Protein 9LQK (pdb70)

Solvent-accessible surface area: 8854 Å² total; per-residue (Å²): 53,46,67,19,83,0,63,0,78,32,160,110,37,78,74,31,65,3,84,3,4,42,24,0,8,0,71,7,0,10,23,22,0,84,82,124,50,46,20,51,32,110,17,0,44,0,46,21,162,76,133,86,6,97,61,58,74,19,0,60,89,44,84,3,102,88,88,34,59,0,101,7,65,145,80,157,125,107,163,92,70,17,77,0,64,0,80,38,127,116,39,78,68,34,76,2,87,3,83,45,79,22,10,0,5,58,0,16,26,75,0,28,85,128,52,48,25,24,1,64,22,4,33,0,51,27,174,78,113,83,5,102,22,46,85,30,0,56,92,29,105,4,97,91,83,32,57,0,104,5,49,102,106,159,142,106,122,98

B-factor: mean 32.82, std 13.81, range [13.01, 91.89]

Foldseek 3Di:
DQWAKEWEAEPVGDIDIDTDHFAQFQLNVLVRVCVVPVQHSVFKFKAAPHDTGDRGHTNVVVVNHHHGYIYIDGHDDDD/DWAKEWEAEPVGDIDIDIDDQADFPLNVLVVVCVVPVQHSVQWFKDDPHDTGDRGHGNVVVPNHHHYYIYIDGHDDDDD

Secondary structure (DSSP, 8-state):
---EEEEEE-TTS-EEEEEE-TT-BHHHHHHHHHHHH---GGGEEEEETTEEPPTTSBTTTTT--TT-EEEEEE-----/--EEEEEE-TTS-EEEEEE-TT-BHHHHHHHHHHHH---GGGEEEEETTEEPPTTSBTGGGT--TT-EEEEEE------

Sequence (158 aa):
GGSMKIYVKLQDGTVIELEVEPSDTILEVKEKIYEKTGIPPEDQILIYKGKVLEDSKTLADYNIQENDVLYLVRRLKSPGSMKIYVKLQDGTVIELEVEPSDTILEVKEKIYEKTGIPPEDQILIYKGKVLEDSKTLADYNIQENDVLYLVRRLKSPS

Structure (mmCIF, N/CA/C/O backbone):
data_9LQK
#
_entry.id   9LQK
#
_cell.length_a   57.556
_cell.length_b   62.548
_cell.length_c   89.757
_cell.angle_alpha   90.000
_cell.angle_beta   90.000
_cell.angle_gamma   90.000
#
_symmetry.space_group_name_H-M   'I 2 2 2'
#
loop_
_entity.id
_entity.type
_entity.pdbx_description
1 polymer 'ubiquitin variant R10'
2 non-polymer GLYCEROL
3 water water
#
loop_
_atom_site.group_PDB
_atom_site.id
_atom_site.type_symbol
_atom_site.label_atom_id
_atom_site.label_alt_id
_atom_site.label_comp_id
_atom_site.label_asym_id
_atom_site.label_entity_id
_atom_site.label_seq_id
_atom_site.pdbx_PDB_ins_code
_atom_site.Cartn_x
_atom_site.Cartn_y
_atom_site.Cartn_z
_atom_site.occupancy
_atom_site.B_iso_or_equiv
_atom_site.auth_seq_id
_atom_site.auth_comp_id
_atom_site.auth_asym_id
_atom_site.auth_atom_id
_atom_site.pdbx_PDB_model_num
ATOM 1 N N . GLY A 1 23 ? 24.13587 26.73388 30.13404 1.000 60.01293 -2 GLY A N 1
ATOM 2 C CA . GLY A 1 23 ? 24.90542 25.71728 29.44162 1.000 55.47606 -2 GLY A CA 1
ATOM 3 C C . GLY A 1 23 ? 24.99880 26.00586 27.96229 1.000 47.67327 -2 GLY A C 1
ATOM 4 O O . GLY A 1 23 ? 24.96934 25.09839 27.13036 1.000 33.51789 -2 GLY A O 1
ATOM 5 N N . GLY A 1 24 ? 25.12846 27.28945 27.64492 1.000 48.74631 -1 GLY A N 1
ATOM 6 C CA . GLY A 1 24 ? 25.02780 27.73586 26.27734 1.000 48.67179 -1 GLY A CA 1
ATOM 7 C C . GLY A 1 24 ? 23.61364 27.99073 25.81509 1.000 32.39017 -1 GLY A C 1
ATOM 8 O O . GLY A 1 24 ? 23.31966 27.79582 24.62862 1.000 35.95448 -1 GLY A O 1
ATOM 9 N N . SER A 1 25 ? 22.71972 28.41450 26.71132 1.000 35.06586 0 SER A N 1
ATOM 10 C CA . SER A 1 25 ? 21.33777 28.64823 26.31264 1.000 31.34287 0 SER A CA 1
ATOM 11 C C . SER A 1 25 ? 21.27564 29.73277 25.24383 1.000 34.07245 0 SER A C 1
ATOM 12 O O . SER A 1 25 ? 21.99305 30.73534 25.30022 1.000 32.96241 0 SER A O 1
ATOM 15 N N . MET A 1 26 ? 20.41646 29.51830 24.25498 1.000 28.39592 1 MET A N 1
ATOM 16 C CA . MET A 1 26 ? 20.33827 30.42185 23.12194 1.000 23.31500 1 MET A CA 1
ATOM 17 C C . MET A 1 26 ? 18.94459 30.34074 22.51694 1.000 23.66703 1 MET A C 1
ATOM 18 O O . MET A 1 26 ? 18.18179 29.40645 22.78477 1.000 23.95474 1 MET A O 1
ATOM 23 N N . LYS A 1 27 ? 18.61106 31.34750 21.70990 1.000 22.08509 2 LYS A N 1
ATOM 24 C CA . LYS A 1 27 ? 17.35460 31.38062 20.97654 1.000 20.33297 2 LYS A CA 1
ATOM 25 C C . LYS A 1 27 ? 17.61052 30.95418 19.53997 1.000 21.53250 2 LYS A C 1
ATOM 26 O O . LYS A 1 27 ? 18.56462 31.42478 18.91993 1.000 21.56708 2 LYS A O 1
ATOM 32 N N . ILE A 1 28 ? 16.76621 30.07014 19.01269 1.000 17.76724 3 ILE A N 1
ATOM 33 C CA . ILE A 1 28 ? 16.73218 29.82977 17.57145 1.000 17.15977 3 ILE A CA 1
ATOM 34 C C . ILE A 1 28 ? 15.30251 30.03394 17.09668 1.000 18.62067 3 ILE A C 1
ATOM 35 O O . ILE A 1 28 ? 14.36721 30.13671 17.88649 1.000 18.73546 3 ILE A O 1
ATOM 40 N N . TYR A 1 29 ? 15.14493 30.12801 15.77992 1.000 17.99146 4 TYR A N 1
ATOM 41 C CA . TYR A 1 29 ? 13.85755 30.43991 15.17697 1.000 18.27305 4 TYR A CA 1
ATOM 42 C C . TYR A 1 29 ? 13.50951 29.35738 14.17253 1.000 20.43120 4 TYR A C 1
ATOM 43 O O . TYR A 1 29 ? 14.39741 28.81188 13.51841 1.000 19.97646 4 TYR A O 1
ATOM 52 N N . VAL A 1 30 ? 12.22849 29.00558 14.10415 1.000 19.85853 5 VAL A N 1
ATOM 53 C CA . VAL A 1 30 ? 11.72197 28.00903 13.16273 1.000 19.33229 5 VAL A CA 1
ATOM 54 C C . VAL A 1 30 ? 10.61736 28.64844 12.33194 1.000 20.70502 5 VAL A C 1
ATOM 55 O O . VAL A 1 30 ? 9.60697 29.10283 12.87947 1.000 19.87069 5 VAL A O 1
ATOM 59 N N . LYS A 1 31 ? 10.79445 28.66657 11.01189 1.000 19.13809 6 LYS A N 1
ATOM 60 C CA . LYS A 1 31 ? 9.79958 29.22583 10.11367 1.000 23.51042 6 LYS A CA 1
ATOM 61 C C . LYS A 1 31 ? 8.88514 28.11995 9.61799 1.000 25.57792 6 LYS A C 1
ATOM 62 O O . LYS A 1 31 ? 9.35845 27.08327 9.12878 1.000 25.05011 6 LYS A O 1
ATOM 68 N N . LEU A 1 32 ? 7.58057 28.35099 9.74303 1.000 25.67218 7 LEU A N 1
ATOM 69 C CA . LEU A 1 32 ? 6.55505 27.42292 9.29554 1.000 28.26705 7 LEU A CA 1
ATOM 70 C C . LEU A 1 32 ? 6.17534 27.69997 7.83759 1.000 29.84350 7 LEU A C 1
ATOM 71 O O . LEU A 1 32 ? 6.50801 28.73992 7.26424 1.000 33.65189 7 LEU A O 1
ATOM 76 N N . GLN A 1 33 ? 5.45036 26.74946 7.23901 1.000 38.14026 8 GLN A N 1
ATOM 77 C CA . GLN A 1 33 ? 5.05209 26.89965 5.84250 1.000 47.46773 8 GLN A CA 1
ATOM 78 C C . GLN A 1 33 ? 4.11775 28.08771 5.65710 1.000 43.37398 8 GLN A C 1
ATOM 79 O O . GLN A 1 33 ? 4.16069 28.75490 4.61640 1.000 49.03138 8 GLN A O 1
ATOM 85 N N . ASP A 1 34 ? 3.27605 28.37570 6.65552 1.000 46.78362 9 ASP A N 1
ATOM 86 C CA . ASP A 1 34 ? 2.35929 29.50692 6.57228 1.000 40.22579 9 ASP A CA 1
ATOM 87 C C . ASP A 1 34 ? 3.05299 30.85787 6.71584 1.000 40.49818 9 ASP A C 1
ATOM 88 O O . ASP A 1 34 ? 2.37401 31.88807 6.63025 1.000 42.74531 9 ASP A O 1
ATOM 93 N N . GLY A 1 35 ? 4.37140 30.88637 6.94139 1.000 39.96322 10 GLY A N 1
ATOM 94 C CA . GLY A 1 35 ? 5.13171 32.11405 7.02273 1.000 33.08406 10 GLY A CA 1
ATOM 95 C C . GLY A 1 35 ? 5.45512 32.57543 8.43165 1.000 35.49706 10 GLY A C 1
ATOM 96 O O . GLY A 1 35 ? 6.36838 33.39069 8.60808 1.000 35.43929 10 GLY A O 1
ATOM 97 N N . THR A 1 36 ? 4.73941 32.08260 9.43559 1.000 31.84890 11 THR A N 1
ATOM 98 C CA . THR A 1 36 ? 5.01108 32.52212 10.79205 1.000 28.83456 11 THR A CA 1
ATOM 99 C C . THR A 1 36 ? 6.30506 31.89840 11.31021 1.000 28.29614 11 THR A C 1
ATOM 100 O O . THR A 1 36 ? 6.75304 30.84285 10.86135 1.000 30.13039 11 THR A O 1
ATOM 104 N N . VAL A 1 37 ? 6.91225 32.57215 12.27335 1.000 21.38803 12 VAL A N 1
ATOM 105 C CA . VAL A 1 37 ? 8.18934 32.14771 12.82866 1.000 23.06182 12 VAL A CA 1
ATOM 106 C C . VAL A 1 37 ? 8.01296 31.99101 14.33045 1.000 27.65996 12 VAL A C 1
ATOM 107 O O . VAL A 1 37 ? 7.51490 32.90428 14.99908 1.000 32.03439 12 VAL A O 1
ATOM 111 N N . ILE A 1 38 ? 8.42099 30.84105 14.85499 1.000 18.89527 13 ILE A N 1
ATOM 112 C CA . ILE A 1 38 ? 8.37635 30.58652 16.28824 1.000 21.50057 13 ILE A CA 1
ATOM 113 C C . ILE A 1 38 ? 9.78983 30.61898 16.84056 1.000 22.12486 13 ILE A C 1
ATOM 114 O O . ILE A 1 38 ? 10.76720 30.33233 16.14835 1.000 24.20907 13 ILE A O 1
ATOM 119 N N . GLU A 1 39 ? 9.89648 31.00288 18.10035 1.000 19.42447 14 GLU A N 1
ATOM 120 C CA . GLU A 1 39 ? 11.17691 31.12521 18.77110 1.000 20.10447 14 GLU A CA 1
ATOM 121 C C . GLU A 1 39 ? 11.29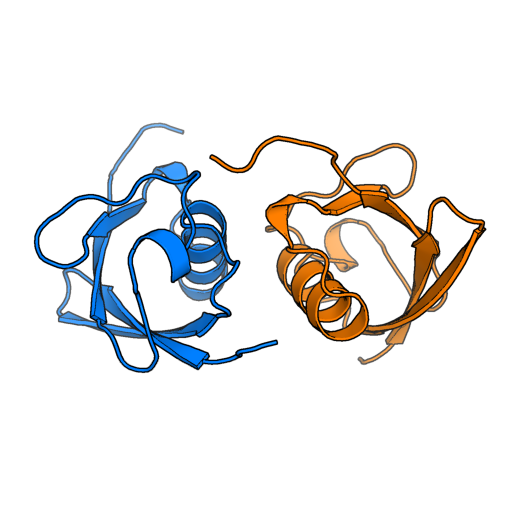562 30.02318 19.81598 1.000 24.05642 14 GLU A C 1
ATOM 122 O O . GLU A 1 39 ? 10.33897 29.76436 20.55485 1.000 25.37966 14 GLU A O 1
ATOM 128 N N . LEU A 1 40 ? 12.45826 29.36801 19.85990 1.000 17.55975 15 LEU A N 1
ATOM 129 C CA . LEU A 1 40 ? 12.73685 28.28603 20.79457 1.000 19.40920 15 LEU A CA 1
ATOM 130 C C . LEU A 1 40 ? 13.94605 28.61805 21.65741 1.000 19.56159 15 LEU A C 1
ATOM 131 O O . LEU A 1 40 ? 14.94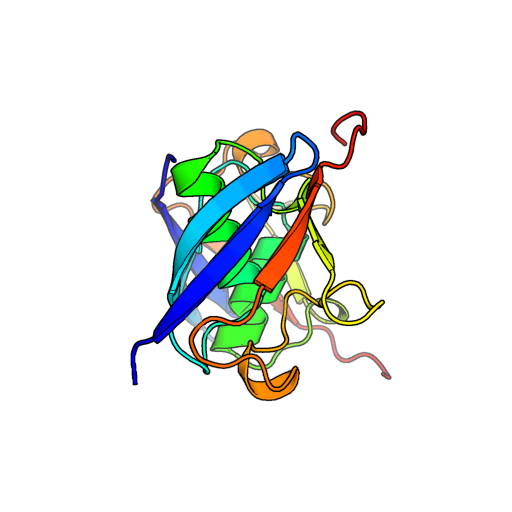749 29.15938 21.17489 1.000 21.54653 15 LEU A O 1
ATOM 136 N N . GLU A 1 41 ? 13.85968 28.25845 22.93490 1.000 22.45997 16 GLU A N 1
ATOM 137 C CA . GLU A 1 41 ? 15.01020 28.26369 23.82425 1.000 22.86367 16 GLU A CA 1
ATOM 138 C C . GLU A 1 41 ? 15.67014 26.89094 23.79663 1.000 21.10340 16 GLU A C 1
ATOM 139 O O . GLU A 1 41 ? 15.01674 25.88096 24.07492 1.000 23.14124 16 GLU A O 1
ATOM 145 N N . VAL A 1 42 ? 16.95192 26.84885 23.43212 1.000 20.32938 17 VAL A N 1
ATOM 146 C CA . VAL A 1 42 ? 17.67643 25.60556 23.21159 1.000 19.52390 17 VAL A CA 1
ATOM 147 C C . VAL A 1 42 ? 19.08327 25.74881 23.79008 1.000 17.19063 17 VAL A C 1
ATOM 148 O O . VAL A 1 42 ? 19.46387 26.80249 24.30157 1.000 22.72395 17 VAL A O 1
ATOM 152 N N . GLU A 1 43 ? 19.85735 24.67667 23.72350 1.000 21.05675 18 GLU A N 1
ATOM 153 C CA . GLU A 1 43 ? 21.27470 24.69535 24.05036 1.000 20.89628 18 GLU A CA 1
ATOM 154 C C . GLU A 1 43 ? 21.98592 23.77139 23.06716 1.000 23.39621 18 GLU A C 1
ATOM 155 O O . GLU A 1 43 ? 21.34980 22.90029 22.46910 1.000 21.68033 18 GLU A O 1
ATOM 161 N N . PRO A 1 44 ? 23.29016 23.97818 22.84049 1.000 24.38076 19 PRO A N 1
ATOM 162 C CA . PRO A 1 44 ? 23.95955 23.27870 21.72359 1.000 26.47208 19 PRO A CA 1
ATOM 163 C C . PRO A 1 44 ? 23.95378 21.76023 21.81166 1.000 21.48607 19 PRO A C 1
ATOM 164 O O . PRO A 1 44 ? 24.11569 21.10580 20.77569 1.000 24.16663 19 PRO A O 1
ATOM 168 N N . SER A 1 45 ? 23.82418 21.17199 22.99783 1.000 23.52705 20 SER A N 1
ATOM 169 C CA . SER A 1 45 ? 23.81725 19.71712 23.10285 1.000 22.35314 20 SER A CA 1
ATOM 170 C C . SER A 1 45 ? 22.44361 19.10449 22.84768 1.000 20.59606 20 SER A C 1
ATOM 171 O O . SER A 1 45 ? 22.33157 17.87153 22.85037 1.000 22.87102 20 SER A O 1
ATOM 175 N N . ASP A 1 46 ? 21.40716 19.92338 22.65468 1.000 19.55879 21 ASP A N 1
ATOM 176 C CA . ASP A 1 46 ? 20.09629 19.41398 22.25636 1.000 19.58658 21 ASP A CA 1
ATOM 177 C C . ASP A 1 46 ? 20.18691 18.64165 20.94730 1.000 19.87365 21 ASP A C 1
ATOM 178 O O . ASP A 1 46 ? 20.81074 19.09549 19.98385 1.000 22.46247 21 ASP A O 1
ATOM 183 N N . THR A 1 47 ? 19.55182 17.48165 20.90621 1.000 18.63463 22 THR A N 1
ATOM 184 C CA . THR A 1 47 ? 19.43585 16.77065 19.64159 1.000 19.57284 22 THR A CA 1
ATOM 185 C C . THR A 1 47 ? 18.29624 17.35571 18.81409 1.000 18.89726 22 THR A C 1
ATOM 186 O O . THR A 1 47 ? 17.42387 18.06967 19.31856 1.000 19.47986 22 THR A O 1
ATOM 190 N N . ILE A 1 48 ? 18.30123 17.02969 17.51753 1.000 20.37371 23 ILE A N 1
ATOM 191 C CA . ILE A 1 48 ? 17.23103 17.49381 16.63768 1.000 19.89718 23 ILE A CA 1
ATOM 192 C C . ILE A 1 48 ? 15.88011 16.93113 17.07611 1.000 21.93563 23 ILE A C 1
ATOM 193 O O . ILE A 1 48 ? 14.85044 17.61556 16.99886 1.000 19.84090 23 ILE A O 1
ATOM 198 N N . LEU A 1 49 ? 15.85572 15.67940 17.54338 1.000 21.23619 24 LEU A N 1
ATOM 199 C CA . LEU A 1 49 ? 14.61051 15.13926 18.07863 1.000 18.32879 24 LEU A CA 1
ATOM 200 C C . LEU A 1 49 ? 14.11093 15.98766 19.24180 1.000 20.27060 24 LEU A C 1
ATOM 201 O O . LEU A 1 49 ? 12.91181 16.27303 19.34202 1.000 19.47615 24 LEU A O 1
ATOM 206 N N . GLU A 1 50 ? 15.01938 16.40989 20.12231 1.000 20.05096 25 GLU A N 1
ATOM 207 C CA . GLU A 1 50 ? 14.61544 17.25017 21.24628 1.000 19.10254 25 GLU A CA 1
ATOM 208 C C . GLU A 1 50 ? 14.10562 18.60487 20.77413 1.000 17.29808 25 GLU A C 1
ATOM 209 O O . GLU A 1 50 ? 13.14614 19.13829 21.33815 1.000 17.53989 25 GLU A O 1
ATOM 215 N N . VAL A 1 51 ? 14.68348 19.14456 19.70004 1.000 17.82441 26 VAL A N 1
ATOM 216 C CA . VAL A 1 51 ? 14.13804 20.36684 19.11465 1.000 19.00584 26 VAL A CA 1
ATOM 217 C C . VAL A 1 51 ? 12.71837 20.13440 18.60088 1.000 18.51231 26 VAL A C 1
ATOM 218 O O . VAL A 1 51 ? 11.82264 20.97164 18.79822 1.000 18.87277 26 VAL A O 1
ATOM 222 N N . LYS A 1 52 ? 12.48226 18.98889 17.94777 1.000 17.41209 27 LYS A N 1
ATOM 223 C CA . LYS A 1 52 ? 11.12968 18.66447 17.50213 1.000 17.55352 27 LYS A CA 1
ATOM 224 C C . LYS A 1 52 ? 10.18290 18.52586 18.69106 1.000 18.92916 27 LYS A C 1
ATOM 225 O O . LYS A 1 52 ? 9.01305 18.89907 18.60558 1.000 19.85124 27 LYS A O 1
ATOM 231 N N . GLU A 1 53 ? 10.67244 18.00318 19.81302 1.000 16.98887 28 GLU A N 1
ATOM 232 C CA . GLU A 1 53 ? 9.82819 17.92967 21.00555 1.000 18.82090 28 GLU A CA 1
ATOM 233 C C . GLU A 1 53 ? 9.47010 19.32320 21.52934 1.000 17.34286 28 GLU A C 1
ATOM 234 O O . GLU A 1 53 ? 8.32960 19.55663 21.95247 1.000 18.01103 28 GLU A O 1
ATOM 240 N N . LYS A 1 54 ? 10.41258 20.27209 21.46237 1.000 17.07119 29 LYS A N 1
ATOM 241 C CA . LYS A 1 54 ? 10.10543 21.65599 21.85854 1.000 17.16187 29 LYS A CA 1
ATOM 242 C C . LYS A 1 54 ? 9.07639 22.28203 20.91430 1.000 16.98787 29 LYS A C 1
ATOM 243 O O . LYS A 1 54 ? 8.13707 22.97917 21.34545 1.000 20.29846 29 LYS A O 1
ATOM 249 N N . ILE A 1 55 ? 9.21972 22.01178 19.61561 1.000 19.64475 30 ILE A N 1
ATOM 250 C CA . ILE A 1 55 ? 8.22000 22.46960 18.65690 1.000 21.06768 30 ILE A CA 1
ATOM 251 C C . ILE A 1 55 ? 6.85604 21.84558 18.95366 1.000 21.04629 30 ILE A C 1
ATOM 252 O O . ILE A 1 55 ? 5.82856 22.52545 18.90185 1.000 21.85287 30 ILE A O 1
ATOM 257 N N . TYR A 1 56 ? 6.82234 20.54193 19.25380 1.000 17.74004 31 TYR A N 1
ATOM 258 C CA . TYR A 1 56 ? 5.56360 19.89467 19.61047 1.000 20.24458 31 TYR A CA 1
ATOM 259 C C . TYR A 1 56 ? 4.92100 20.59315 20.79772 1.000 21.92830 31 TYR A C 1
ATOM 260 O O . TYR A 1 56 ? 3.71334 20.86111 20.79723 1.000 24.30409 31 TYR A O 1
ATOM 269 N N . GLU A 1 57 ? 5.72097 20.90938 21.81720 1.000 17.39827 32 GLU A N 1
ATOM 270 C CA . GLU A 1 57 ? 5.17051 21.58336 22.98652 1.000 23.84048 32 GLU A CA 1
ATOM 271 C C . GLU A 1 57 ? 4.54066 22.92187 22.62215 1.000 25.86499 32 GLU A C 1
ATOM 272 O O . GLU A 1 57 ? 3.55626 23.33301 23.24986 1.000 25.15041 32 GLU A O 1
ATOM 281 N N . LYS A 1 58 ? 5.08314 23.61322 21.61341 1.000 22.47705 33 LYS A N 1
ATOM 282 C CA . LYS A 1 58 ? 4.48485 24.89251 21.22625 1.000 29.19767 33 LYS A CA 1
ATOM 283 C C . LYS A 1 58 ? 3.35740 24.78802 20.20146 1.000 29.41204 33 LYS A C 1
ATOM 284 O O . LYS A 1 58 ? 2.52567 25.70087 20.12899 1.000 32.26275 33 LYS A O 1
ATOM 290 N N . THR A 1 59 ? 3.30307 23.72184 19.40495 1.000 26.49758 34 THR A N 1
ATOM 291 C CA . THR A 1 59 ? 2.42149 23.68579 18.24658 1.000 28.87763 34 THR A CA 1
ATOM 292 C C . THR A 1 59 ? 1.45729 22.51687 18.23123 1.000 29.94565 34 THR A C 1
ATOM 293 O O . THR A 1 59 ? 0.42262 22.60686 17.55889 1.000 32.58917 34 THR A O 1
ATOM 297 N N . GLY A 1 60 ? 1.76067 21.43068 18.93490 1.000 28.43446 35 GLY A N 1
ATOM 298 C CA . GLY A 1 60 ? 0.98104 20.22392 18.82738 1.000 27.79133 35 GLY A CA 1
ATOM 299 C C . GLY A 1 60 ? 1.37244 19.31966 17.68088 1.000 28.38511 35 GLY A C 1
ATOM 300 O O . GLY A 1 60 ? 0.75460 18.26437 17.51322 1.000 28.74913 35 GLY A O 1
ATOM 301 N N . ILE A 1 61 ? 2.34861 19.70471 16.86398 1.000 28.90707 36 ILE A N 1
ATOM 302 C CA . ILE A 1 61 ? 2.76485 18.87261 15.73545 1.000 27.13586 36 ILE A CA 1
ATOM 303 C C . ILE A 1 61 ? 3.65729 17.75335 16.25703 1.000 27.47775 36 ILE A C 1
ATOM 304 O O . ILE A 1 61 ? 4.73336 18.03768 16.79860 1.000 26.09660 36 ILE A O 1
ATOM 309 N N . PRO A 1 62 ? 3.25942 16.48745 16.12913 1.000 28.06261 37 PRO A N 1
ATOM 310 C CA . PRO A 1 62 ? 4.09456 15.38301 16.62495 1.000 28.90393 37 PRO A CA 1
ATOM 311 C C . PRO A 1 62 ? 5.45698 15.37230 15.95481 1.000 27.38654 37 PRO A C 1
ATOM 312 O O . PRO A 1 62 ? 5.56954 15.64244 14.74993 1.000 25.66369 37 PRO A O 1
ATOM 316 N N . PRO A 1 63 ? 6.51704 15.05783 16.70239 1.000 22.86711 38 PRO A N 1
ATOM 317 C CA . PRO A 1 63 ? 7.86024 15.00697 16.10796 1.000 24.65521 38 PRO A CA 1
ATOM 318 C C . PRO A 1 63 ? 7.95831 14.10806 14.88572 1.000 27.90158 38 PRO A C 1
ATOM 319 O O . PRO A 1 63 ? 8.68882 14.44164 13.94496 1.000 27.87920 38 PRO A O 1
ATOM 323 N N . GLU A 1 64 ? 7.22624 12.98816 14.86695 1.000 27.38666 39 GLU A N 1
ATOM 324 C CA . GLU A 1 64 ? 7.26991 12.07980 13.72792 1.000 31.46881 39 GLU A CA 1
ATOM 325 C C . GLU A 1 64 ? 6.71134 12.72346 12.47019 1.000 32.17476 39 GLU A C 1
ATOM 326 O O . GLU A 1 64 ? 6.99344 12.24451 11.36574 1.000 37.43213 39 GLU A O 1
ATOM 332 N N . ASP A 1 65 ? 5.92685 13.79192 12.61307 1.000 27.43156 40 ASP A N 1
ATOM 333 C CA . ASP A 1 65 ? 5.35630 14.50967 11.48061 1.000 26.76851 40 ASP A CA 1
ATOM 334 C C . ASP A 1 65 ? 6.15689 15.75080 11.09989 1.000 32.01708 40 ASP A C 1
ATOM 335 O O . ASP A 1 65 ? 5.72832 16.50386 10.21681 1.000 36.54655 40 ASP A O 1
ATOM 340 N N . GLN A 1 66 ? 7.30167 15.98284 11.74090 1.000 24.04079 41 GLN A N 1
ATOM 341 C CA . GLN A 1 66 ? 8.13104 17.16028 11.50248 1.000 23.28581 41 GLN A CA 1
ATOM 342 C C . GLN A 1 66 ? 9.36086 16.81759 10.68248 1.000 23.69349 41 GLN A C 1
ATOM 343 O O . GLN A 1 66 ? 10.08551 15.87030 11.00752 1.000 26.01348 41 GLN A O 1
ATOM 349 N N . ILE A 1 67 ? 9.59332 17.58154 9.61655 1.000 26.06578 42 ILE A N 1
ATOM 350 C CA . ILE A 1 67 ? 10.86481 17.58429 8.90995 1.000 28.79069 42 ILE A CA 1
ATOM 351 C C . ILE A 1 67 ? 11.49028 18.95397 9.11540 1.000 25.89806 42 ILE A C 1
ATOM 352 O O . ILE A 1 67 ? 10.85753 19.97553 8.82398 1.000 26.42768 42 ILE A O 1
ATOM 357 N N . LEU A 1 68 ? 12.69656 18.98083 9.66913 1.000 24.05062 43 LEU A N 1
ATOM 358 C CA . LEU A 1 68 ? 13.43010 20.22089 9.90204 1.000 24.33715 43 LEU A CA 1
ATOM 359 C C . LEU A 1 68 ? 14.55980 20.38303 8.88723 1.000 23.19822 43 LEU A C 1
ATOM 360 O O . LEU A 1 68 ? 15.29912 19.42927 8.60639 1.000 26.04257 43 LEU A O 1
ATOM 365 N N . ILE A 1 69 ? 14.68263 21.58955 8.34097 1.000 24.69888 44 ILE A N 1
ATOM 366 C CA . ILE A 1 69 ? 15.64697 21.91292 7.29424 1.000 26.79753 44 ILE A CA 1
ATOM 367 C C . ILE A 1 69 ? 16.53552 23.05123 7.78355 1.000 27.04639 44 ILE A C 1
ATOM 368 O O . ILE A 1 69 ? 16.03672 24.04573 8.32358 1.000 25.90305 44 ILE A O 1
ATOM 373 N N . TYR A 1 70 ? 17.84414 22.91564 7.57426 1.000 25.72007 45 TYR A N 1
ATOM 374 C CA . TYR A 1 70 ? 18.78995 23.98569 7.86383 1.000 24.01956 45 TYR A CA 1
ATOM 375 C C . TYR A 1 70 ? 19.81384 24.06610 6.74142 1.000 31.77712 45 TYR A C 1
ATOM 376 O O . TYR A 1 70 ? 20.44817 23.06148 6.40863 1.000 29.52661 45 TYR A O 1
ATOM 385 N N . LYS A 1 71 ? 19.96693 25.26055 6.16508 1.000 29.17064 46 LYS A N 1
ATOM 386 C CA . LYS A 1 71 ? 20.87489 25.48067 5.03894 1.000 32.19352 46 LYS A CA 1
ATOM 387 C C . LYS A 1 71 ? 20.61689 24.46558 3.92460 1.000 31.87407 46 LYS A C 1
ATOM 388 O O . LYS A 1 71 ? 21.53697 23.85837 3.37236 1.000 36.28467 46 LYS A O 1
ATOM 394 N N . GLY A 1 72 ? 19.33881 24.28077 3.59836 1.000 34.27321 47 GLY A N 1
ATOM 395 C CA . GLY A 1 72 ? 18.96874 23.44779 2.46895 1.000 31.10744 47 GLY A CA 1
ATOM 396 C C . GLY A 1 72 ? 19.11497 21.95615 2.67224 1.000 33.19028 47 GLY A C 1
ATOM 397 O O . GLY A 1 72 ? 19.19996 21.21220 1.69436 1.000 30.61832 47 GLY A O 1
ATOM 398 N N . LYS A 1 73 ? 19.15350 21.48519 3.91259 1.000 29.37030 48 LYS A N 1
ATOM 399 C CA . LYS A 1 73 ? 19.37164 20.07303 4.17875 1.000 33.70429 48 LYS A CA 1
ATOM 400 C C . LYS A 1 73 ? 18.43030 19.61562 5.28374 1.000 31.26516 48 LYS A C 1
ATOM 401 O O . LYS A 1 73 ? 18.19965 20.35310 6.24349 1.000 29.37919 48 LYS A O 1
ATOM 407 N N . VAL A 1 74 ? 17.87463 18.41065 5.13147 1.000 29.29574 49 VAL A N 1
ATOM 408 C CA . VAL A 1 74 ? 17.04851 17.81686 6.18204 1.000 29.60250 49 VAL A CA 1
ATOM 409 C C . VAL A 1 74 ? 17.94029 17.33852 7.31930 1.000 29.16908 49 VAL A C 1
ATOM 410 O O . VAL A 1 74 ? 18.97839 16.70448 7.09029 1.000 27.65281 49 VAL A O 1
ATOM 414 N N . LEU A 1 75 ? 17.55302 17.66898 8.55656 1.000 25.46603 50 LEU A N 1
ATOM 415 C CA . LEU A 1 75 ? 18.34364 17.34638 9.73629 1.000 28.36715 50 LEU A CA 1
ATOM 416 C C . LEU A 1 75 ? 17.98612 15.97017 10.29291 1.000 24.67378 50 LEU A C 1
ATOM 417 O O . LEU A 1 75 ? 16.83138 15.53964 10.24083 1.000 27.96284 50 LEU A O 1
ATOM 422 N N . GLU A 1 76 ? 18.99703 15.27971 10.82116 1.000 26.92867 51 GLU A N 1
ATOM 423 C CA . GLU A 1 76 ? 18.82260 13.94887 11.39729 1.000 25.36300 5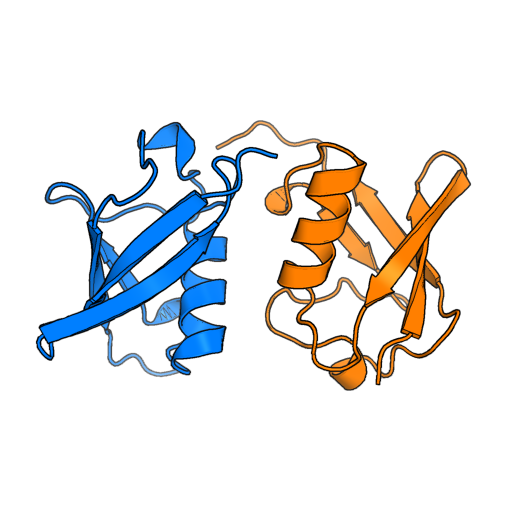1 GLU A CA 1
ATOM 424 C C . GLU A 1 76 ? 18.54019 14.04238 12.89666 1.000 24.94346 51 GLU A C 1
ATOM 425 O O . GLU A 1 76 ? 19.22380 14.77515 13.62353 1.000 25.61092 51 GLU A O 1
ATOM 431 N N . ASP A 1 77 ? 17.53525 13.28290 13.35048 1.000 23.10129 52 ASP A N 1
ATOM 432 C CA . ASP A 1 77 ? 17.07438 13.34611 14.74480 1.000 21.93832 52 ASP A CA 1
ATOM 433 C C . ASP A 1 77 ? 18.20342 13.15044 15.75457 1.000 22.28493 52 ASP A C 1
ATOM 434 O O . ASP A 1 77 ? 18.21277 13.77433 16.82657 1.000 21.87657 52 ASP A O 1
ATOM 439 N N . SER A 1 78 ? 19.14015 12.25486 15.46140 1.000 26.43719 53 SER A N 1
ATOM 440 C CA . SER A 1 78 ? 20.09754 11.87003 16.48485 1.000 26.85870 53 SER A CA 1
ATOM 441 C C . SER A 1 78 ? 21.27021 12.83057 16.61775 1.000 27.24489 53 SER A C 1
ATOM 442 O O . SER A 1 78 ? 21.99617 12.74491 17.61203 1.000 30.21901 53 SER A O 1
ATOM 445 N N . LYS A 1 79 ? 21.46354 13.74882 15.66980 1.000 25.53559 54 LYS A N 1
ATOM 446 C CA . LYS A 1 79 ? 22.55411 14.70601 15.76486 1.000 24.37504 54 LYS A CA 1
ATOM 447 C C . LYS A 1 79 ? 22.14277 15.91441 16.61061 1.000 21.87454 54 LYS A C 1
ATOM 448 O O . LYS A 1 79 ? 20.96776 16.13396 16.89596 1.000 23.12413 54 LYS A O 1
ATOM 454 N N . THR A 1 80 ? 23.13210 16.70368 17.01714 1.000 23.16316 55 THR A N 1
ATOM 455 C CA . THR A 1 80 ? 22.88108 17.85055 17.88058 1.000 21.16207 55 THR A CA 1
ATOM 456 C C . THR A 1 80 ? 22.95253 19.16330 17.10441 1.000 22.36766 55 THR A C 1
ATOM 457 O O . THR A 1 80 ? 23.44883 19.23160 15.97406 1.000 24.85727 55 THR A O 1
ATOM 461 N N . LEU A 1 81 ? 22.44680 20.22443 17.74365 1.000 20.87871 56 LEU A N 1
ATOM 462 C CA . LEU A 1 81 ? 22.59149 21.56364 17.17974 1.000 21.74911 56 LEU A CA 1
ATOM 463 C C . LEU A 1 81 ? 24.06126 21.91260 16.98890 1.000 25.11323 56 LEU A C 1
ATOM 464 O O . LEU A 1 81 ? 24.44749 22.45507 15.94559 1.000 26.32250 56 LEU A O 1
ATOM 469 N N . ALA A 1 82 ? 24.90793 21.55546 17.96033 1.000 24.75007 57 ALA A N 1
ATOM 470 C CA . ALA A 1 82 ? 26.33461 21.82588 17.81604 1.000 26.39659 57 ALA A CA 1
ATOM 471 C C . ALA A 1 82 ? 26.92689 21.05473 16.63789 1.000 32.07231 57 ALA A C 1
ATOM 472 O O . ALA A 1 82 ? 27.79361 21.57334 15.92165 1.000 29.20034 57 ALA A O 1
ATOM 474 N N . ASP A 1 83 ? 26.44960 19.82536 16.39838 1.000 28.52074 58 ASP A N 1
ATOM 475 C CA . ASP A 1 83 ? 26.92819 19.05933 15.24810 1.000 27.22937 58 ASP A CA 1
ATOM 476 C C . ASP A 1 83 ? 26.72376 19.82785 13.95003 1.000 26.77710 58 ASP A C 1
ATOM 477 O O . ASP A 1 83 ? 27.58921 19.80694 13.06493 1.000 32.93523 58 ASP A O 1
ATOM 482 N N . TYR A 1 84 ? 25.58501 20.51178 13.82368 1.000 29.02508 59 TYR A N 1
ATOM 483 C CA . TYR A 1 84 ? 25.22623 21.27908 12.63991 1.000 26.98180 59 TYR A CA 1
ATOM 484 C C . TYR A 1 84 ? 25.66383 22.73400 12.70632 1.000 25.62642 59 TYR A C 1
ATOM 485 O O . TYR A 1 84 ? 25.35106 23.49853 11.78348 1.000 31.65062 59 TYR A O 1
ATOM 494 N N . ASN A 1 85 ? 26.38227 23.13019 13.75216 1.000 28.26032 60 ASN A N 1
ATOM 495 C CA . ASN A 1 85 ? 26.81514 24.51831 13.92572 1.000 29.23078 60 ASN A CA 1
ATOM 496 C C . ASN A 1 85 ? 25.62450 25.47216 13.90754 1.000 32.60416 60 ASN A C 1
ATOM 497 O O . ASN A 1 85 ? 25.69956 26.58868 13.38257 1.000 34.00205 60 ASN A O 1
ATOM 502 N N . ILE A 1 86 ? 24.50829 25.03002 14.47662 1.000 26.19587 61 ILE A N 1
ATOM 503 C CA . ILE A 1 86 ? 23.34118 25.89436 14.60414 1.000 26.00123 61 ILE A CA 1
ATOM 504 C C . ILE A 1 86 ? 23.53846 26.75565 15.84085 1.000 29.02720 61 ILE A C 1
ATOM 505 O O . ILE A 1 86 ? 23.74585 26.23490 16.94221 1.000 30.59503 61 ILE A O 1
ATOM 510 N N . GLN A 1 87 ? 23.49237 28.07568 15.66056 1.000 28.03061 62 GLN A N 1
ATOM 511 C CA . GLN A 1 87 ? 23.82310 29.01236 16.72698 1.000 24.81997 62 GLN A CA 1
ATOM 512 C C . GLN A 1 87 ? 22.67560 29.99511 16.94454 1.000 20.00908 62 GLN A C 1
ATOM 513 O O . GLN A 1 87 ? 21.66548 29.98632 16.23439 1.000 21.11529 62 GLN A O 1
ATOM 519 N N . GLU A 1 88 ? 22.84261 30.83788 17.96430 1.000 20.31118 63 GLU A N 1
ATOM 520 C CA . GLU A 1 88 ? 21.90164 31.89900 18.29561 1.000 19.47650 63 GLU A CA 1
ATOM 521 C C . GLU A 1 88 ? 21.39985 32.62133 17.04709 1.000 18.61644 63 GLU A C 1
ATOM 522 O O . GLU A 1 88 ? 22.18820 33.00995 16.17963 1.000 23.20475 63 GLU A O 1
ATOM 528 N N . ASN A 1 89 ? 20.07730 32.77720 16.96240 1.000 19.67768 64 ASN A N 1
ATOM 529 C CA . ASN A 1 89 ? 19.35495 33.53129 15.93972 1.000 20.02803 64 ASN A CA 1
ATOM 530 C C . ASN A 1 89 ? 19.34170 32.85853 14.57472 1.000 22.25669 64 ASN A C 1
ATOM 531 O O . ASN A 1 89 ? 18.80960 33.44884 13.62274 1.000 21.82174 64 ASN A O 1
ATOM 536 N N . ASP A 1 90 ? 19.88990 31.65352 14.43376 1.000 17.97813 65 ASP A N 1
ATOM 537 C CA . ASP A 1 90 ? 19.74458 30.93688 13.17714 1.000 17.50827 65 ASP A CA 1
ATOM 538 C C . ASP A 1 90 ? 18.28794 30.53279 12.94578 1.000 20.55091 65 ASP A C 1
ATOM 539 O O . ASP A 1 90 ? 17.50619 30.34373 13.88216 1.000 19.93442 65 ASP A O 1
ATOM 544 N N . VAL A 1 91 ? 17.92714 30.39081 11.67494 1.000 21.91212 66 VAL A N 1
ATOM 545 C CA . VAL A 1 91 ? 16.56613 30.05784 11.26331 1.000 22.71212 66 VAL A CA 1
ATOM 546 C C . VAL A 1 91 ? 16.54805 28.65738 10.65638 1.000 22.63167 66 VAL A C 1
ATOM 547 O O . VAL A 1 91 ? 17.30287 28.36679 9.71963 1.000 25.65015 66 VAL A O 1
ATOM 551 N N . LEU A 1 92 ? 15.68972 27.79477 11.19420 1.000 21.72473 67 LEU A N 1
ATOM 552 C CA . LEU A 1 92 ? 15.36789 26.48539 10.64507 1.000 22.62170 67 LEU A CA 1
ATOM 553 C C . LEU A 1 92 ? 14.00047 26.55159 9.97891 1.000 23.25701 67 LEU A C 1
ATOM 554 O O . LEU A 1 92 ? 13.20114 27.44176 10.25905 1.000 22.33212 67 LEU A O 1
ATOM 559 N N . TYR A 1 93 ? 13.73924 25.61110 9.07183 1.000 21.12888 68 TYR A N 1
ATOM 560 C CA . TYR A 1 93 ? 12.46835 25.54923 8.36282 1.000 22.43129 68 TYR A CA 1
ATOM 561 C C . TYR A 1 93 ? 11.74691 24.25496 8.69238 1.000 22.54405 68 TYR A C 1
ATOM 562 O O . TYR A 1 93 ? 12.35171 23.18084 8.66437 1.000 25.51432 68 TYR A O 1
ATOM 571 N N . LEU A 1 94 ? 10.45688 24.35202 8.98789 1.000 21.88988 69 LEU A N 1
ATOM 572 C CA . LEU A 1 94 ? 9.65348 23.18948 9.33443 1.000 24.41695 69 LEU A CA 1
ATOM 573 C C . LEU A 1 94 ? 8.68631 22.86386 8.20834 1.000 28.43061 69 LEU A C 1
ATOM 574 O O . LEU A 1 94 ? 7.91630 23.72506 7.77175 1.000 30.07277 69 LEU A O 1
ATOM 579 N N . VAL A 1 95 ? 8.71875 21.61623 7.76543 1.000 26.93340 70 VAL A N 1
ATOM 580 C CA . VAL A 1 95 ? 7.75023 21.08500 6.82231 1.000 33.66876 70 VAL A CA 1
ATOM 581 C C . VAL A 1 95 ? 6.99263 20.00615 7.57035 1.000 43.24035 70 VAL A C 1
ATOM 582 O O . VAL A 1 95 ? 7.59624 19.10299 8.16085 1.000 31.92839 70 VAL A O 1
ATOM 586 N N . ARG A 1 96 ? 5.68268 20.14135 7.60299 1.000 37.68045 71 ARG A N 1
ATOM 587 C CA . ARG A 1 96 ? 4.83225 19.18454 8.27779 1.000 40.48733 71 ARG A CA 1
ATOM 588 C C . ARG A 1 96 ? 4.34593 18.07737 7.35093 1.000 48.99754 71 ARG A C 1
ATOM 589 O O . ARG A 1 96 ? 3.95482 18.33780 6.20908 1.000 41.96770 71 ARG A O 1
ATOM 597 N N . ARG A 1 97 ? 4.42055 16.84221 7.84143 1.000 53.44601 72 ARG A N 1
ATOM 598 C CA . ARG A 1 97 ? 3.90165 15.64733 7.18624 1.000 53.05234 72 ARG A CA 1
ATOM 599 C C . ARG A 1 97 ? 2.50412 15.29852 7.68687 1.000 51.96013 72 ARG A C 1
ATOM 600 O O . ARG A 1 97 ? 2.17796 15.52591 8.85594 1.000 52.41223 72 ARG A O 1
ATOM 608 N N . LEU A 1 98 ? 1.67154 14.78117 6.78848 1.000 57.95253 73 LEU A N 1
ATOM 609 C CA . LEU A 1 98 ? 0.37056 14.21395 7.14176 1.000 63.70373 73 LEU A CA 1
ATOM 610 C C . LEU A 1 98 ? 0.50904 12.69431 7.04144 1.000 65.84572 73 LEU A C 1
ATOM 611 O O . LEU A 1 98 ? 0.38686 12.11996 5.95503 1.000 70.34003 73 LEU A O 1
ATOM 616 N N . LYS A 1 99 ? 0.76407 12.04601 8.17750 1.000 57.08600 74 LYS A N 1
ATOM 617 C CA . LYS A 1 99 ? 1.05114 10.61866 8.23165 1.000 66.60577 74 LYS A CA 1
ATOM 618 C C . LYS A 1 99 ? 0.06390 9.92329 9.15620 1.000 56.43537 74 LYS A C 1
ATOM 619 O O . LYS A 1 99 ? -0.28991 10.45288 10.21281 1.000 50.52154 74 LYS A O 1
ATOM 625 N N . SER A 1 100 ? -0.36181 8.72824 8.75916 1.000 56.17483 75 SER A N 1
ATOM 626 C CA . SER A 1 100 ? -1.23562 7.92932 9.60603 1.000 54.81898 75 SER A CA 1
ATOM 627 C C . SER A 1 100 ? -0.52120 7.55826 10.90345 1.000 57.09533 75 SER A C 1
ATOM 628 O O . SER A 1 100 ? 0.58032 6.99360 10.86155 1.000 56.31119 75 SER A O 1
ATOM 631 N N . PRO A 1 101 ? -1.11385 7.84357 12.07090 1.000 59.39670 76 PRO A N 1
ATOM 632 C CA . PRO A 1 101 ? -0.57023 7.50453 13.39332 1.000 62.75308 76 PRO A CA 1
ATOM 633 C C . PRO A 1 101 ? -0.43135 5.99797 13.62309 1.000 69.42600 76 PRO A C 1
ATOM 634 O O . PRO A 1 101 ? -0.95700 5.20316 12.84224 1.000 65.60548 76 PRO A O 1
ATOM 638 N N . GLY B 1 24 ? 1.32823 25.47536 41.21344 1.000 78.94266 -1 GLY B N 1
ATOM 639 C CA . GLY B 1 24 ? 2.39978 26.38342 41.57933 1.000 72.18685 -1 GLY B CA 1
ATOM 640 C C . GLY B 1 24 ? 3.74880 25.70295 41.71629 1.000 61.47889 -1 GLY B C 1
ATOM 641 O O . GLY B 1 24 ? 3.84564 24.47790 41.65254 1.000 61.71187 -1 GLY B O 1
ATOM 642 N N . SER B 1 25 ? 4.78655 26.50949 41.92656 1.000 48.26619 0 SER B N 1
ATOM 643 C CA . SER B 1 25 ? 6.14906 25.99855 42.01662 1.000 47.69010 0 SER B CA 1
ATOM 644 C C . SER B 1 25 ? 6.31686 25.01426 43.17430 1.000 40.89344 0 SER B C 1
ATOM 645 O O . SER B 1 25 ? 5.71830 25.16960 44.24599 1.000 41.84855 0 SER B O 1
ATOM 648 N N . MET B 1 26 ? 7.14696 23.99439 42.94867 1.000 29.80602 1 MET B N 1
ATOM 649 C CA . MET B 1 26 ? 7.37855 22.94037 43.92714 1.000 32.76634 1 MET B CA 1
ATOM 650 C C . MET B 1 26 ? 8.80128 22.41582 43.78119 1.000 28.61757 1 MET B C 1
ATOM 651 O O . MET B 1 26 ? 9.44179 22.55036 42.73748 1.000 30.08611 1 MET B O 1
ATOM 656 N N . LYS B 1 27 ? 9.27413 21.76239 44.82973 1.000 29.58572 2 LYS B N 1
ATOM 657 C CA . LYS B 1 27 ? 10.59810 21.15595 44.85434 1.000 30.65625 2 LYS B CA 1
ATOM 658 C C . LYS B 1 27 ? 10.46872 19.67106 44.55771 1.000 29.37285 2 LYS B C 1
ATOM 659 O O . LYS B 1 27 ? 9.56932 19.01146 45.08353 1.000 27.99258 2 LYS B O 1
ATOM 665 N N . ILE B 1 28 ? 11.33165 19.15342 43.68175 1.000 24.07324 3 ILE B N 1
ATOM 666 C CA . ILE B 1 28 ? 11.50023 17.71299 43.53769 1.000 24.20635 3 ILE B CA 1
ATOM 667 C C . ILE B 1 28 ? 12.97509 17.37692 43.69559 1.000 22.76907 3 ILE B C 1
ATOM 668 O O . ILE B 1 28 ? 13.84030 18.25254 43.71810 1.000 26.36402 3 ILE B O 1
ATOM 673 N N . TYR B 1 29 ? 13.25216 16.08445 43.83737 1.000 23.388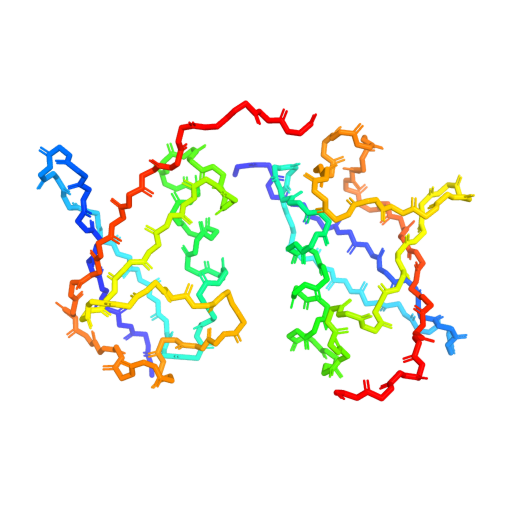38 4 TYR B N 1
ATOM 674 C CA . TYR B 1 29 ? 14.60083 15.60552 44.07278 1.000 25.75920 4 TYR B CA 1
ATOM 675 C C . TYR B 1 29 ? 14.95362 14.57118 43.02343 1.000 27.01323 4 TYR B C 1
ATOM 676 O O . TYR B 1 29 ? 14.10925 13.76373 42.64046 1.000 27.92078 4 TYR B O 1
ATOM 685 N N . VAL B 1 30 ? 16.19851 14.59877 42.56583 1.000 24.49784 5 VAL B N 1
ATOM 686 C CA . VAL B 1 30 ? 16.69130 13.64967 41.57795 1.000 25.44994 5 VAL B CA 1
ATOM 687 C C . VAL B 1 30 ? 17.87493 12.93149 42.20362 1.000 22.09322 5 VAL B C 1
ATOM 688 O O . VAL B 1 30 ? 18.88183 13.55883 42.55427 1.000 28.09605 5 VAL B O 1
ATOM 692 N N . LYS B 1 31 ? 17.76151 11.61656 42.32765 1.000 26.29818 6 LYS B N 1
ATOM 693 C CA . LYS B 1 31 ? 18.79643 10.80798 42.94234 1.000 32.20908 6 LYS B CA 1
ATOM 694 C C . LYS B 1 31 ? 19.71584 10.27055 41.86021 1.000 28.00857 6 LYS B C 1
ATOM 695 O O . LYS B 1 31 ? 19.26100 9.65505 40.88608 1.000 24.45015 6 LYS B O 1
ATOM 701 N N . LEU B 1 32 ? 21.00241 10.50735 42.04618 1.000 31.80220 7 LEU B N 1
ATOM 702 C CA . LEU B 1 32 ? 22.04071 10.08365 41.13227 1.000 30.90699 7 LEU B CA 1
ATOM 703 C C . LEU B 1 32 ? 22.52530 8.68784 41.49718 1.000 41.02622 7 LEU B C 1
ATOM 704 O O . LEU B 1 32 ? 22.23334 8.15463 42.57142 1.000 39.52776 7 LEU B O 1
ATOM 709 N N . GLN B 1 33 ? 23.27501 8.09541 40.57034 1.000 38.62818 8 GLN B N 1
ATOM 710 C CA . GLN B 1 33 ? 23.76176 6.73512 40.75851 1.000 45.84969 8 GLN B CA 1
ATOM 711 C C . GLN B 1 33 ? 24.75443 6.64464 41.91151 1.000 55.37655 8 GLN B C 1
ATOM 712 O O . GLN B 1 33 ? 24.76403 5.65207 42.64925 1.000 64.47919 8 GLN B O 1
ATOM 718 N N . ASP B 1 34 ? 25.58663 7.67018 42.09740 1.000 49.39808 9 ASP B N 1
ATOM 719 C CA . ASP B 1 34 ? 26.53898 7.63631 43.20432 1.000 51.52460 9 ASP B CA 1
ATOM 720 C C . ASP B 1 34 ? 25.88584 7.86016 44.56627 1.000 57.58897 9 ASP B C 1
ATOM 721 O O . ASP B 1 34 ? 26.59651 7.85799 45.57866 1.000 64.02753 9 ASP B O 1
ATOM 726 N N . GLY B 1 35 ? 24.56880 8.06488 44.61980 1.000 47.75075 10 GLY B N 1
ATOM 727 C CA . GLY B 1 35 ? 23.84984 8.24067 45.85875 1.000 49.27361 10 GLY B CA 1
ATOM 728 C C . GLY B 1 35 ? 23.49994 9.67664 46.18847 1.000 46.59676 10 GLY B C 1
ATOM 729 O O . GLY B 1 35 ? 22.62349 9.90780 47.02695 1.000 48.96091 10 GLY B O 1
ATOM 730 N N . THR B 1 36 ? 24.15934 10.64272 45.55852 1.000 45.72303 11 THR B N 1
ATOM 731 C CA . THR B 1 36 ? 23.87153 12.03744 45.84374 1.000 46.10114 11 THR B CA 1
ATOM 732 C C . THR B 1 36 ? 22.53908 12.43958 45.21664 1.000 47.56287 11 THR B C 1
ATOM 733 O O . THR B 1 36 ? 22.05794 11.81794 44.26510 1.000 39.83162 11 THR B O 1
ATOM 737 N N . VAL B 1 37 ? 21.92360 13.47401 45.78580 1.000 35.99192 12 VAL B N 1
ATOM 738 C CA . VAL B 1 37 ? 20.61626 13.94987 45.34729 1.000 37.75248 12 VAL B CA 1
ATOM 739 C C . VAL B 1 37 ? 20.69936 15.43728 45.02778 1.000 35.96577 12 VAL B C 1
ATOM 740 O O . VAL B 1 37 ? 21.27701 16.20871 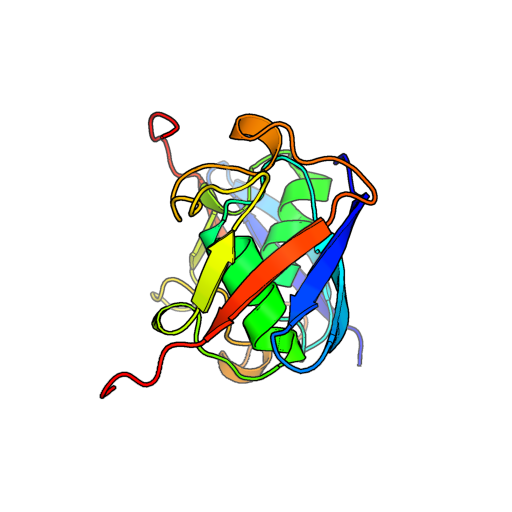45.79886 1.000 40.08896 12 VAL B O 1
ATOM 744 N N . ILE B 1 38 ? 20.15782 15.83376 43.87391 1.000 33.52525 13 ILE B N 1
ATOM 745 C CA . ILE B 1 38 ? 20.05364 17.24591 43.52009 1.000 29.60481 13 ILE B CA 1
ATOM 746 C C . ILE B 1 38 ? 18.59620 17.67219 43.64424 1.000 32.14406 13 ILE B C 1
ATOM 747 O O . ILE B 1 38 ? 17.67445 16.90538 43.35486 1.000 34.75167 13 ILE B O 1
ATOM 752 N N . GLU B 1 39 ? 18.38599 18.92262 44.03841 1.000 27.04350 14 GLU B N 1
ATOM 753 C CA . GLU B 1 39 ? 17.04864 19.45763 44.26256 1.000 28.75253 14 GLU B CA 1
ATOM 754 C C . GLU B 1 39 ? 16.71461 20.43164 43.14060 1.000 28.86419 14 GLU B C 1
ATOM 755 O O . GLU B 1 39 ? 17.53999 21.27778 42.78680 1.000 30.40271 14 GLU B O 1
ATOM 761 N N . LEU B 1 40 ? 15.50977 20.31035 42.58640 1.000 29.94664 15 LEU B N 1
ATOM 762 C CA . LEU B 1 40 ? 15.05644 21.15491 41.49167 1.000 28.69537 15 LEU B CA 1
ATOM 763 C C . LEU B 1 40 ? 13.78252 21.89142 41.86989 1.000 25.75210 15 LEU B C 1
ATOM 764 O O . LEU B 1 40 ? 12.88101 21.31765 42.48784 1.000 26.57260 15 LEU B O 1
ATOM 769 N N . GLU B 1 41 ? 13.70947 23.15582 41.46139 1.000 25.51223 16 GLU B N 1
ATOM 770 C CA . GLU B 1 41 ? 12.48287 23.93394 41.51560 1.000 25.40022 16 GLU B CA 1
ATOM 771 C C . GLU B 1 41 ? 11.78749 23.77685 40.16977 1.000 25.27509 16 GLU B C 1
ATOM 772 O O . GLU B 1 41 ? 12.38230 24.06870 39.12355 1.000 29.18067 16 GLU B O 1
ATOM 778 N N . VAL B 1 42 ? 10.55672 23.27441 40.18723 1.000 23.45361 17 VAL B N 1
ATOM 779 C CA . VAL B 1 42 ? 9.82191 22.92795 38.98245 1.000 22.31661 17 VAL B CA 1
ATOM 780 C C . VAL B 1 42 ? 8.36900 23.34577 39.15215 1.000 25.90479 17 VAL B C 1
ATOM 781 O O . VAL B 1 42 ? 7.95548 23.83439 40.20484 1.000 26.93255 17 VAL B O 1
ATOM 785 N N . GLU B 1 43 ? 7.57072 23.09319 38.12291 1.000 23.71398 18 GLU B N 1
ATOM 786 C CA . GLU B 1 43 ? 6.13658 23.27382 38.19433 1.000 23.14862 18 GLU B CA 1
ATOM 787 C C . GLU B 1 43 ? 5.48663 22.03679 37.59681 1.000 23.66297 18 GLU B C 1
ATOM 788 O O . GLU B 1 43 ? 6.10431 21.35024 36.77552 1.000 21.63757 18 GLU B O 1
ATOM 794 N N . PRO B 1 44 ? 4.26954 21.70518 38.02467 1.000 24.77706 19 PRO B N 1
ATOM 795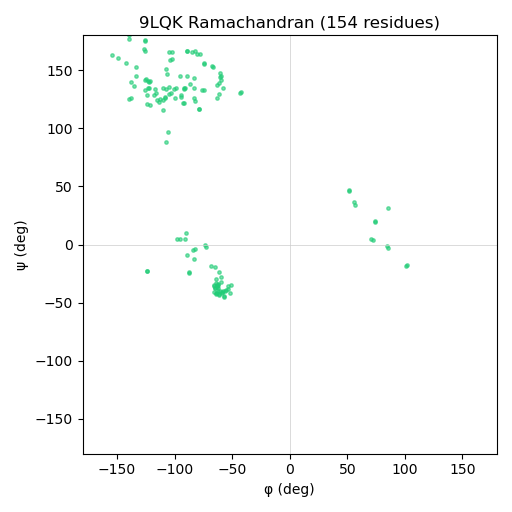 C CA . PRO B 1 44 ? 3.65727 20.45149 37.56047 1.000 25.78091 19 PRO B CA 1
ATOM 796 C C . PRO B 1 44 ? 3.48968 20.39932 36.05492 1.000 25.15500 19 PRO B C 1
ATOM 797 O O . PRO B 1 44 ? 3.50165 19.30745 35.47393 1.000 23.87700 19 PRO B O 1
ATOM 801 N N . SER B 1 45 ? 3.34572 21.54917 35.40330 1.000 23.06308 20 SER B N 1
ATOM 802 C CA . SER B 1 45 ? 3.17915 21.59252 33.95987 1.000 23.71424 20 SER B CA 1
ATOM 803 C C . SER B 1 45 ? 4.49721 21.50245 33.19913 1.000 23.46337 20 SER B C 1
ATOM 804 O O . SER B 1 45 ? 4.47193 21.45385 31.96356 1.000 23.23853 20 SER B O 1
ATOM 807 N N . ASP B 1 46 ? 5.63893 21.47838 33.89103 1.000 20.15069 21 ASP B N 1
ATOM 808 C CA . ASP B 1 46 ? 6.91348 21.31619 33.20077 1.000 17.45764 21 ASP B CA 1
ATOM 809 C C . ASP B 1 46 ? 6.96431 19.96250 32.50252 1.000 17.62538 21 ASP B C 1
ATOM 810 O O . ASP B 1 46 ? 6.57972 18.93587 33.07520 1.000 17.24758 21 ASP B O 1
ATOM 815 N N . THR B 1 47 ? 7.46886 19.95336 31.27259 1.000 16.16604 22 THR B N 1
ATOM 816 C CA . THR B 1 47 ? 7.66632 18.67134 30.62549 1.000 14.26308 22 THR B CA 1
ATOM 817 C C . THR B 1 47 ? 8.91709 17.99193 31.15989 1.000 14.89598 22 THR B C 1
ATOM 818 O O . THR B 1 47 ? 9.79485 18.61468 31.77757 1.000 14.02331 22 THR B O 1
ATOM 822 N N . ILE B 1 48 ? 9.00798 16.69107 30.88220 1.000 14.51524 23 ILE B N 1
ATOM 823 C CA . ILE B 1 48 ? 10.19431 15.94059 31.27626 1.000 13.55150 23 ILE B CA 1
ATOM 824 C C . ILE B 1 48 ? 11.43717 16.49583 30.58181 1.000 13.71309 23 ILE B C 1
ATOM 825 O O . ILE B 1 48 ? 12.49630 16.62533 31.19700 1.000 15.61224 23 ILE B O 1
ATOM 830 N N . LEU B 1 49 ? 11.32936 16.86531 29.29450 1.000 13.52282 24 LEU B N 1
ATOM 831 C CA . LEU B 1 49 ? 12.47616 17.48122 28.62994 1.000 13.00780 24 LEU B CA 1
ATOM 832 C C . LEU B 1 49 ? 12.90122 18.77607 29.31585 1.000 13.63919 24 LEU B C 1
ATOM 833 O O . LEU B 1 49 ? 14.10166 19.04254 29.45002 1.000 15.89207 24 LEU B O 1
ATOM 838 N N . GLU B 1 50 ? 11.93407 19.59643 29.75481 1.000 13.79370 25 GLU B N 1
ATOM 839 C CA . GLU B 1 50 ? 12.28675 20.82293 30.47554 1.000 14.71110 25 GLU B CA 1
ATOM 840 C C . GLU B 1 50 ? 13.00539 20.50500 31.79449 1.000 14.70985 25 GLU B C 1
ATOM 841 O O . GLU B 1 50 ? 13.97743 21.18757 32.17431 1.000 16.26519 25 GLU B O 1
ATOM 847 N N . VAL B 1 51 ? 12.59341 19.42852 32.46881 1.000 15.79074 26 VAL B N 1
ATOM 848 C CA . VAL B 1 51 ? 13.31689 18.99046 33.66464 1.000 17.47369 26 VAL B CA 1
ATOM 849 C C . VAL B 1 51 ? 14.73256 18.55450 33.30463 1.000 15.53526 26 VAL B C 1
ATOM 850 O O . VAL B 1 51 ? 15.69608 18.86528 34.01619 1.000 16.24139 26 VAL B O 1
ATOM 854 N N . LYS B 1 52 ? 14.88416 17.82242 32.19789 1.000 16.55645 27 LYS B N 1
ATOM 855 C CA . LYS B 1 52 ? 16.22125 17.41673 31.77838 1.000 15.48155 27 LYS B CA 1
ATOM 856 C C . LYS B 1 52 ? 17.08554 18.62093 31.45030 1.000 16.61727 27 LYS B C 1
ATOM 857 O O . LYS B 1 52 ? 18.29421 18.59459 31.67092 1.000 18.42656 27 LYS B O 1
ATOM 863 N N . GLU B 1 53 ? 16.49381 19.68041 30.90695 1.000 16.29333 28 GLU B N 1
ATOM 864 C CA . GLU B 1 53 ? 17.28427 20.87883 30.64862 1.000 14.94541 28 GLU B CA 1
ATOM 865 C C . GLU B 1 53 ? 17.77401 21.49397 31.95459 1.000 17.28745 28 GLU B C 1
ATOM 866 O O . GLU B 1 53 ? 18.90818 21.98095 32.03146 1.000 19.16716 28 GLU B O 1
ATOM 872 N N . LYS B 1 54 ? 16.93548 21.46201 32.99187 1.000 16.27410 29 LYS B N 1
ATOM 873 C CA . LYS B 1 54 ? 17.38721 21.95349 34.29751 1.000 19.88092 29 LYS B CA 1
ATOM 874 C C . LYS B 1 54 ? 18.52555 21.10019 34.85555 1.000 18.44576 29 LYS B C 1
ATOM 875 O O . LYS B 1 54 ? 19.52036 21.62339 35.40695 1.000 21.20841 29 LYS B O 1
ATOM 881 N N . ILE B 1 55 ? 18.39624 19.78210 34.71326 1.000 19.01468 30 ILE B N 1
ATOM 882 C CA . ILE B 1 55 ? 19.45077 18.87562 35.15459 1.000 20.56848 30 ILE B CA 1
ATOM 883 C C . ILE B 1 55 ? 20.73852 19.13953 34.38765 1.000 21.26761 30 ILE B C 1
ATOM 884 O O . ILE B 1 55 ? 21.82525 19.16869 34.97355 1.000 24.16631 30 ILE B O 1
ATOM 889 N N . TYR B 1 56 ? 20.63488 19.34517 33.06991 1.000 20.05763 31 TYR B N 1
ATOM 890 C CA . TYR B 1 56 ? 21.79806 19.68773 32.25631 1.000 19.26530 31 TYR B CA 1
ATOM 891 C C . TYR B 1 56 ? 22.47977 20.94528 32.77037 1.000 22.82992 31 TYR B C 1
ATOM 892 O O . TYR B 1 56 ? 23.71116 21.00443 32.86808 1.000 27.17751 31 TYR B O 1
ATOM 901 N N . GLU B 1 57 ? 21.69238 21.97430 33.08520 1.000 21.10487 32 GLU B N 1
ATOM 902 C CA . GLU B 1 57 ? 22.29712 23.21788 33.55250 1.000 23.40580 32 GLU B CA 1
ATOM 903 C C . GLU B 1 57 ? 23.01856 23.01857 34.88120 1.000 27.68833 32 GLU B C 1
ATOM 904 O O . GLU B 1 57 ? 23.99484 23.72425 35.16895 1.000 32.10165 32 GLU B O 1
ATOM 910 N N . LYS B 1 58 ? 22.55656 22.06992 35.70343 1.000 26.44090 33 LYS B N 1
ATOM 911 C CA . LYS B 1 58 ? 23.22193 21.82288 36.98303 1.000 29.69889 33 LYS B CA 1
ATOM 912 C C . LYS B 1 58 ? 24.37951 20.82632 36.90656 1.000 32.82755 33 LYS B C 1
ATOM 913 O O . LYS B 1 58 ? 25.27463 20.87745 37.75865 1.000 38.15029 33 LYS B O 1
ATOM 919 N N . THR B 1 59 ? 24.39466 19.92866 35.91735 1.000 29.39428 34 THR B N 1
ATOM 920 C CA . THR B 1 59 ? 25.30374 18.78735 35.91071 1.000 36.41468 34 THR B CA 1
ATOM 921 C C . THR B 1 59 ? 26.18468 18.67767 34.67626 1.000 36.79477 34 THR B C 1
ATOM 922 O O . THR B 1 59 ? 27.22308 18.01130 34.74482 1.000 44.40684 34 THR B O 1
ATOM 926 N N . GLY B 1 60 ? 25.79677 19.27512 33.55440 1.000 32.53424 35 GLY B N 1
ATOM 927 C CA . GLY B 1 60 ? 26.50232 19.09029 32.30689 1.000 30.21295 35 GLY B CA 1
ATOM 928 C C . GLY B 1 60 ? 26.09879 17.86873 31.51455 1.000 33.69908 35 GLY B C 1
ATOM 929 O O . GLY B 1 60 ? 26.60497 17.68220 30.39790 1.000 31.61412 35 GLY B O 1
ATOM 930 N N . ILE B 1 61 ? 25.19748 17.04098 32.03663 1.000 27.92005 36 ILE B N 1
ATOM 931 C CA . ILE B 1 61 ? 24.76019 15.84342 31.32862 1.000 26.68974 36 ILE B CA 1
ATOM 932 C C . ILE B 1 61 ? 23.74610 16.26025 30.27449 1.000 24.54282 36 ILE B C 1
ATOM 933 O O . ILE B 1 61 ? 22.67144 16.77053 30.62754 1.000 23.86908 36 ILE B O 1
ATOM 938 N N . PRO B 1 62 ? 24.04462 16.06804 28.99183 1.000 26.78041 37 PRO B N 1
ATOM 939 C CA . PRO B 1 62 ? 23.09840 16.45593 27.95511 1.000 24.37187 37 PRO B CA 1
ATOM 940 C C . PRO B 1 62 ? 21.78880 15.70754 28.12574 1.000 23.24386 37 PRO B C 1
ATOM 941 O O . PRO B 1 62 ? 21.77258 14.54606 28.57156 1.000 23.30895 37 PRO B O 1
ATOM 945 N N . PRO B 1 63 ? 20.66629 16.35186 27.81129 1.000 19.37861 38 PRO B N 1
ATOM 946 C CA . PRO B 1 63 ? 19.37263 15.66735 27.96104 1.000 18.02972 38 PRO B CA 1
ATOM 947 C C . PRO B 1 63 ? 19.30781 14.29700 27.30026 1.000 21.58472 38 PRO B C 1
ATOM 948 O O . PRO B 1 63 ? 18.66849 13.40183 27.85455 1.000 20.70444 38 PRO B O 1
ATOM 952 N N . GLU B 1 64 ? 19.96524 14.08725 26.15284 1.000 21.19231 39 GLU B N 1
ATOM 953 C CA . GLU B 1 64 ? 19.90120 12.77802 25.49696 1.000 20.69136 39 GLU B CA 1
ATOM 954 C C . GLU B 1 6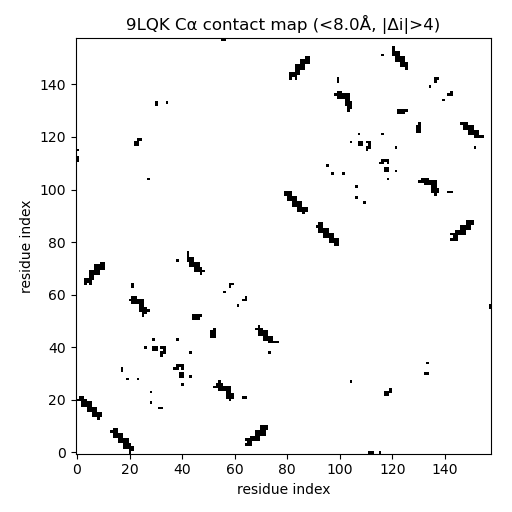4 ? 20.61673 11.67942 26.27959 1.000 22.97544 39 GLU B C 1
ATOM 955 O O . GLU B 1 64 ? 20.36537 10.49521 26.02601 1.000 22.45078 39 GLU B O 1
ATOM 961 N N . ASP B 1 65 ? 21.50209 12.03423 27.21021 1.000 22.18224 40 ASP B N 1
ATOM 962 C CA . ASP B 1 65 ? 22.18915 11.05622 28.03932 1.000 25.90175 40 ASP B CA 1
ATOM 963 C C . ASP B 1 65 ? 21.49910 10.83402 29.37205 1.000 23.74986 40 ASP B C 1
ATOM 964 O O . ASP B 1 65 ? 22.01472 10.07815 30.20095 1.000 25.87127 40 ASP B O 1
ATOM 969 N N . GLN B 1 66 ? 20.34380 11.45347 29.59252 1.000 18.66046 41 GLN B N 1
ATOM 970 C CA . GLN B 1 66 ? 19.63168 11.32772 30.84816 1.000 17.08076 41 GLN B CA 1
ATOM 971 C C . GLN B 1 66 ? 18.52063 10.31620 30.66627 1.000 20.33432 41 GLN B C 1
ATOM 972 O O . GLN B 1 66 ? 17.67010 10.47533 29.77975 1.000 21.83965 41 GLN B O 1
ATOM 978 N N . ILE B 1 67 ? 18.50034 9.30943 31.53305 1.000 19.33782 42 ILE B N 1
ATOM 979 C CA . ILE B 1 67 ? 17.36744 8.41874 31.67527 1.000 19.85697 42 ILE B CA 1
ATOM 980 C C . ILE B 1 67 ? 16.75887 8.74824 33.02782 1.000 20.62617 42 ILE B C 1
ATOM 981 O O . ILE B 1 67 ? 17.40565 8.55253 34.06604 1.000 21.70011 42 ILE B O 1
ATOM 986 N N . LEU B 1 68 ? 15.52944 9.24952 33.03071 1.000 16.81789 43 LEU B N 1
ATOM 987 C CA . LEU B 1 68 ? 14.83342 9.55207 34.27423 1.000 16.79208 43 LEU B CA 1
ATOM 988 C C . LEU B 1 68 ? 13.81092 8.46140 34.52704 1.000 20.48142 43 LEU B C 1
ATOM 989 O O . LEU B 1 68 ? 13.01862 8.12762 33.64070 1.000 21.44807 43 LEU B O 1
ATOM 994 N N . ILE B 1 69 ? 13.82163 7.91995 35.74071 1.000 21.47132 44 ILE B N 1
ATOM 995 C CA . ILE B 1 69 ? 12.95818 6.81495 36.12241 1.000 21.03408 44 ILE B CA 1
ATOM 996 C C . ILE B 1 69 ? 12.13220 7.23912 37.32390 1.000 22.78394 44 ILE B C 1
ATOM 997 O O . ILE B 1 69 ? 12.66042 7.83047 38.27463 1.000 24.27066 44 ILE B O 1
ATOM 1002 N N . TYR B 1 70 ? 10.83922 6.94491 37.27121 1.000 21.68547 45 TYR B N 1
ATOM 1003 C CA . TYR B 1 70 ? 9.95027 7.14925 38.40462 1.000 24.26511 45 TYR B CA 1
ATOM 1004 C C . TYR B 1 70 ? 9.01253 5.95643 38.45987 1.000 26.49392 45 TYR B C 1
ATOM 1005 O O . TYR B 1 70 ? 8.37037 5.62709 37.45851 1.000 24.25938 45 TYR B O 1
ATOM 1014 N N . LYS B 1 71 ? 8.96023 5.28830 39.61156 1.000 27.67827 46 LYS B N 1
ATOM 1015 C CA . LYS B 1 71 ? 8.08332 4.13399 39.80645 1.000 25.86856 46 LYS B CA 1
ATOM 1016 C C . LYS B 1 71 ? 8.23854 3.08595 38.69828 1.000 28.23950 46 LYS B C 1
ATOM 1017 O O . LYS B 1 71 ? 7.25962 2.57613 38.14678 1.000 28.77337 46 LYS B O 1
ATOM 1023 N N . GLY B 1 72 ? 9.49036 2.75473 38.38276 1.000 25.54865 47 GLY B N 1
ATOM 1024 C CA . GLY B 1 72 ? 9.76919 1.65413 37.47829 1.000 27.34229 47 GLY B CA 1
ATOM 1025 C C . GLY B 1 72 ? 9.49836 1.92842 36.02244 1.000 27.40850 47 GLY B C 1
ATOM 1026 O O . GLY B 1 72 ? 9.39071 0.98839 35.23088 1.000 26.32749 47 GLY B O 1
ATOM 1027 N N . LYS B 1 73 ? 9.41711 3.19358 35.63932 1.000 24.47740 48 LYS B N 1
ATOM 1028 C CA . LYS B 1 73 ? 9.12159 3.57246 34.27120 1.000 27.11559 48 LYS B CA 1
ATOM 1029 C C . LYS B 1 73 ? 10.08436 4.67565 33.87564 1.000 22.63383 48 LYS B C 1
ATOM 1030 O O . LYS B 1 73 ? 10.35806 5.57588 34.67601 1.000 24.26016 48 LYS B O 1
ATOM 1036 N N . VAL B 1 74 ? 10.63070 4.57702 32.66940 1.000 21.76396 49 VAL B N 1
ATOM 1037 C CA . VAL B 1 74 ? 11.43463 5.66153 32.12648 1.000 20.64619 49 VAL B CA 1
ATOM 1038 C C . VAL B 1 74 ? 10.47685 6.74921 31.66758 1.000 22.78989 49 VAL B C 1
ATOM 1039 O O . VAL B 1 74 ? 9.49023 6.46261 30.98238 1.000 23.04364 49 VAL B O 1
ATOM 1043 N N . LEU B 1 75 ? 10.75731 7.99599 32.03978 1.000 17.94449 50 LEU B N 1
ATOM 1044 C CA . LEU B 1 75 ? 9.82433 9.07775 31.75707 1.000 18.21630 50 LEU B CA 1
ATOM 1045 C C . LEU B 1 75 ? 10.01077 9.59754 30.33564 1.000 21.79015 50 LEU B C 1
ATOM 1046 O O . LEU B 1 75 ? 11.13475 9.70314 29.84087 1.000 20.80208 50 LEU B O 1
ATOM 1051 N N . GLU B 1 76 ? 8.89504 9.96732 29.70157 1.000 16.61148 51 GLU B N 1
ATOM 1052 C CA . GLU B 1 76 ? 8.87269 10.42454 28.30871 1.000 16.65180 51 GLU B CA 1
ATOM 1053 C C . GLU B 1 76 ? 9.02586 11.94232 28.20553 1.000 17.21308 51 GLU B C 1
ATOM 1054 O O . GLU B 1 76 ? 8.31774 12.68638 28.88203 1.000 16.84682 51 GLU B O 1
ATOM 1060 N N . ASP B 1 77 ? 9.88724 12.39457 27.28492 1.000 16.09780 52 ASP B N 1
ATOM 1061 C CA . ASP B 1 77 ? 10.24322 13.81361 27.19013 1.000 15.07599 52 ASP B CA 1
ATOM 1062 C C . ASP B 1 77 ? 9.03187 14.73597 27.11479 1.000 14.51413 52 ASP B C 1
ATOM 1063 O O . ASP B 1 77 ? 9.04644 15.83827 27.67417 1.000 17.17817 52 ASP B O 1
ATOM 1068 N N . SER B 1 78 ? 8.01272 14.35559 26.35202 1.000 17.13381 53 SER B N 1
ATOM 1069 C CA . SER B 1 78 ? 6.94143 15.30004 26.06017 1.000 20.13467 53 SER B CA 1
ATOM 1070 C C . SER B 1 78 ? 5.81315 15.28934 27.08116 1.000 18.87215 53 SER B C 1
ATOM 1071 O O . SER B 1 78 ? 4.92091 16.14687 26.99835 1.000 20.69672 53 SER B O 1
ATOM 1074 N N . LYS B 1 79 ? 5.80629 14.33647 28.01060 1.000 16.54751 54 LYS B N 1
ATOM 1075 C CA . LYS B 1 79 ? 4.80981 14.36936 29.06839 1.000 16.87520 54 LYS B CA 1
ATOM 1076 C C . LYS B 1 79 ? 5.25929 15.31974 30.17183 1.000 17.44191 54 LYS B C 1
ATOM 1077 O O . LYS B 1 79 ? 6.40649 15.76809 30.21027 1.000 17.76541 54 LYS B O 1
ATOM 1083 N N . THR B 1 80 ? 4.32932 15.65820 31.05993 1.000 19.27073 55 THR B N 1
ATOM 1084 C CA . THR B 1 80 ? 4.60826 16.58497 32.14794 1.000 16.87079 55 THR B CA 1
ATOM 1085 C C . THR B 1 80 ? 4.81576 15.83029 33.45783 1.000 19.23204 55 THR B C 1
ATOM 1086 O O . THR B 1 80 ? 4.49626 14.64576 33.58185 1.000 20.86970 55 THR B O 1
ATOM 1090 N N . LEU B 1 81 ? 5.37035 16.54295 34.44189 1.000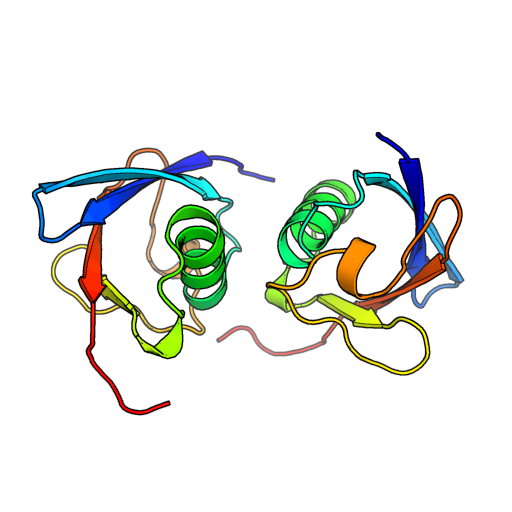 19.01112 56 LEU B N 1
ATOM 1091 C CA . LEU B 1 81 ? 5.45653 15.97774 35.78645 1.000 18.00957 56 LEU B CA 1
ATOM 1092 C C . LEU B 1 81 ? 4.07395 15.60739 36.30673 1.000 25.09739 56 LEU B C 1
ATOM 1093 O O . LEU B 1 81 ? 3.89492 14.54235 36.91892 1.000 23.12802 56 LEU B O 1
ATOM 1098 N N . ALA B 1 82 ? 3.07630 16.45613 36.03798 1.000 21.36193 57 ALA B N 1
ATOM 1099 C CA . ALA B 1 82 ? 1.71442 16.16859 36.48660 1.000 23.40245 57 ALA B CA 1
ATOM 1100 C C . ALA B 1 82 ? 1.15343 14.90489 35.84606 1.000 26.22671 57 ALA B C 1
ATOM 1101 O O . ALA B 1 82 ? 0.38733 14.17486 36.48895 1.000 29.99093 57 ALA B O 1
ATOM 1103 N N . ASP B 1 83 ? 1.51097 14.63528 34.58570 1.000 27.95172 58 ASP B N 1
ATOM 1104 C CA . ASP B 1 83 ? 1.07892 13.40035 33.93381 1.000 30.09285 58 ASP B CA 1
ATOM 1105 C C . ASP B 1 83 ? 1.49087 12.17639 34.73911 1.000 33.65367 58 ASP B C 1
ATOM 1106 O O . ASP B 1 83 ? 0.73033 11.20694 34.84097 1.000 38.40971 58 ASP B O 1
ATOM 1111 N N . TYR B 1 84 ? 2.68922 12.20596 35.32356 1.000 25.56891 59 TYR B N 1
ATOM 1112 C CA . TYR B 1 84 ? 3.21838 11.10860 36.12101 1.000 27.36189 59 TYR B CA 1
ATOM 1113 C C . TYR B 1 84 ? 2.86388 11.23594 37.59736 1.000 30.34415 59 TYR B C 1
ATOM 1114 O O . TYR B 1 84 ? 3.39617 10.48088 38.41986 1.000 29.32813 59 TYR B O 1
ATOM 1123 N N . ASN B 1 85 ? 1.97978 12.17369 37.94158 1.000 27.90822 60 ASN B N 1
ATOM 1124 C CA . ASN B 1 85 ? 1.57085 12.42935 39.32244 1.000 27.77829 60 ASN B CA 1
ATOM 1125 C C . ASN B 1 85 ? 2.76367 12.75411 40.21141 1.000 28.88406 60 ASN B C 1
ATOM 1126 O O . ASN B 1 85 ? 2.78791 12.40456 41.39965 1.000 27.24927 60 ASN B O 1
ATOM 1134 N N . ILE B 1 86 ? 3.76153 13.42396 39.64762 1.000 25.97406 61 ILE B N 1
ATOM 1135 C CA . ILE B 1 86 ? 4.93569 13.81683 40.41772 1.000 28.73073 61 ILE B CA 1
ATOM 1136 C C . ILE B 1 86 ? 4.63510 15.10750 41.16746 1.000 27.31061 61 ILE B C 1
ATOM 1137 O O . ILE B 1 86 ? 4.20039 16.10227 40.57321 1.000 26.01990 61 ILE B O 1
ATOM 1142 N N . GLN B 1 87 ? 4.84470 15.07761 42.48685 1.000 27.95528 62 GLN B N 1
ATOM 1143 C CA . GLN B 1 87 ? 4.42676 16.12093 43.41777 1.000 29.18525 62 GLN B CA 1
ATOM 1144 C C . GLN B 1 87 ? 5.61291 16.59788 44.24772 1.000 22.41771 62 GLN B C 1
ATOM 1145 O O . GLN B 1 87 ? 6.71407 16.04994 44.17509 1.000 24.31876 62 GLN B O 1
ATOM 1151 N N . GLU B 1 88 ? 5.35863 17.62689 45.06052 1.000 26.90171 63 GLU B N 1
ATOM 1152 C CA . GLU B 1 88 ? 6.33406 18.16553 46.00511 1.000 30.45197 63 GLU B CA 1
ATOM 1153 C C . GLU B 1 88 ? 7.07136 17.05374 46.73923 1.000 26.62866 63 GLU B C 1
ATOM 1154 O O . GLU B 1 88 ? 6.45283 16.12155 47.26151 1.000 30.05202 63 GLU B O 1
ATOM 1160 N N . ASN B 1 89 ? 8.40193 17.15196 46.75625 1.000 26.81783 64 ASN B N 1
ATOM 1161 C CA . ASN B 1 89 ? 9.31407 16.26562 47.48779 1.000 24.31031 64 ASN B CA 1
ATOM 1162 C C . ASN B 1 89 ? 9.41043 14.85715 46.90663 1.000 30.46122 64 ASN B C 1
ATOM 1163 O O . ASN B 1 89 ? 10.13243 14.02908 47.46353 1.000 30.24050 64 ASN B O 1
ATOM 1168 N N . ASP B 1 90 ? 8.76762 14.56599 45.77168 1.000 24.32976 65 ASP B N 1
ATOM 1169 C CA . ASP B 1 90 ? 8.96658 13.25097 45.17470 1.000 26.97763 65 ASP B CA 1
ATOM 1170 C C . ASP B 1 90 ? 10.39846 13.09150 44.68879 1.000 25.11136 65 ASP B C 1
ATOM 1171 O O . ASP B 1 90 ? 11.07173 14.06246 44.32851 1.000 26.00217 65 ASP B O 1
ATOM 1176 N N . VAL B 1 91 ? 10.85748 11.84208 44.65796 1.000 24.18025 66 VAL B N 1
ATOM 1177 C CA . VAL B 1 91 ? 12.21307 11.51819 44.23707 1.000 24.02865 66 VAL B CA 1
ATOM 1178 C C . VAL B 1 91 ? 12.15750 10.78987 42.89307 1.000 23.78258 66 VAL B C 1
ATOM 1179 O O . VAL B 1 91 ? 11.50063 9.75025 42.76372 1.000 28.83554 66 VAL B O 1
ATOM 1183 N N . LEU B 1 92 ? 12.87156 11.32600 41.91520 1.000 26.13493 67 LEU B N 1
ATOM 1184 C CA . LEU B 1 92 ? 13.10238 10.72508 40.61108 1.000 21.81417 67 LEU B CA 1
ATOM 1185 C C . LEU B 1 92 ? 14.50546 10.14281 40.61046 1.000 23.88425 67 LEU B C 1
ATOM 1186 O O . LEU B 1 92 ? 15.34537 10.53130 41.41788 1.000 33.10919 67 LEU B O 1
ATOM 1191 N N . TYR B 1 93 ? 14.76897 9.20843 39.70572 1.000 22.60319 68 TYR B N 1
ATOM 1192 C CA . TYR B 1 93 ? 16.07858 8.58722 39.62100 1.000 22.69800 68 TYR B CA 1
ATOM 1193 C C . TYR B 1 93 ? 16.71198 8.92873 38.28131 1.000 24.87283 68 TYR B C 1
ATOM 1194 O O . TYR B 1 93 ? 16.07333 8.79151 37.23235 1.000 25.03713 68 TYR B O 1
ATOM 1203 N N . LEU B 1 94 ? 17.95859 9.38506 38.31315 1.000 21.93510 69 LEU B N 1
ATOM 1204 C CA . LEU B 1 94 ? 18.69245 9.71906 37.10153 1.000 20.76387 69 LEU B CA 1
ATOM 1205 C C . LEU B 1 94 ? 19.77076 8.67851 36.87280 1.000 23.90421 69 LEU B C 1
ATOM 1206 O O . LEU B 1 94 ? 20.57870 8.40081 37.76674 1.000 26.32279 69 LEU B O 1
ATOM 1211 N N . VAL B 1 95 ? 19.76891 8.09155 35.68715 1.000 24.60974 70 VAL B N 1
ATOM 1212 C CA . VAL B 1 95 ? 20.82591 7.19806 35.24929 1.000 24.58431 70 VAL B CA 1
ATOM 1213 C C . VAL B 1 95 ? 21.46017 7.83405 34.02619 1.000 22.94864 70 VAL B C 1
ATOM 1214 O O . VAL B 1 95 ? 20.75214 8.21890 33.08626 1.000 25.64715 70 VAL B O 1
ATOM 1218 N N . ARG B 1 96 ? 22.77585 7.96839 34.01947 1.000 30.21814 71 ARG B N 1
ATOM 1219 C CA . ARG B 1 96 ? 23.36571 8.51537 32.81015 1.000 32.09047 71 ARG B CA 1
ATOM 1220 C C . ARG B 1 96 ? 23.63277 7.38491 31.83134 1.000 44.20272 71 ARG B C 1
ATOM 1221 O O . ARG B 1 96 ? 24.10673 6.30728 32.21028 1.000 37.84706 71 ARG B O 1
ATOM 1229 N N . ARG B 1 97 ? 23.32250 7.65139 30.56811 1.000 50.17211 72 ARG B N 1
ATOM 1230 C CA . ARG B 1 97 ? 23.56403 6.70487 29.49901 1.000 51.22658 72 ARG B CA 1
ATOM 1231 C C . ARG B 1 97 ? 25.01389 6.86243 29.07115 1.000 51.50014 72 ARG B C 1
ATOM 1232 O O . ARG B 1 97 ? 25.49802 7.98728 28.91961 1.000 49.21038 72 ARG B O 1
ATOM 1240 N N . LEU B 1 98 ? 25.71045 5.74007 28.89828 1.000 52.23423 73 LEU B N 1
ATOM 1241 C CA . LEU B 1 98 ? 27.09739 5.72337 28.43592 1.000 57.14901 73 LEU B CA 1
ATOM 1242 C C . LEU B 1 98 ? 27.11638 5.21669 26.99777 1.000 64.46899 73 LEU B C 1
ATOM 1243 O O . LEU B 1 98 ? 27.26881 4.01972 26.74878 1.000 73.33345 73 LEU B O 1
ATOM 1248 N N . LYS B 1 99 ? 26.97095 6.13860 26.04983 1.000 59.60937 74 LYS B N 1
ATOM 1249 C CA . LYS B 1 99 ? 26.88921 5.79234 24.63889 1.000 67.57976 74 LYS B CA 1
ATOM 1250 C C . LYS B 1 99 ? 27.79582 6.69764 23.82514 1.000 51.76471 74 LYS B C 1
ATOM 1251 O O . LYS B 1 99 ? 27.97513 7.87281 24.15583 1.000 54.03176 74 LYS B O 1
ATOM 1257 N N . SER B 1 100 ? 28.37786 6.14049 22.77829 1.000 53.31882 75 SER B N 1
ATOM 1258 C CA . SER B 1 100 ? 29.12010 6.95600 21.83537 1.000 50.25160 75 SER B CA 1
ATOM 1259 C C . SER B 1 100 ? 28.16783 7.96695 21.20585 1.000 61.81235 75 SER B C 1
ATOM 1260 O O . SER B 1 100 ? 27.07418 7.58636 20.76232 1.000 63.95561 75 SER B O 1
ATOM 1263 N N . PRO B 1 101 ? 28.51126 9.25310 21.18896 1.000 59.34722 76 PRO B N 1
ATOM 1264 C CA . PRO B 1 101 ? 27.64006 10.23049 20.52831 1.000 65.31334 76 PRO B CA 1
ATOM 1265 C C . PRO B 1 101 ? 27.47929 9.89947 19.05091 1.000 58.28102 76 PRO B C 1
ATOM 1266 O O . PRO B 1 101 ? 28.38304 9.35373 18.41329 1.000 53.57274 76 PRO B O 1
ATOM 1270 N N . SER B 1 102 ? 26.29993 10.21421 18.51724 1.000 53.01982 77 SER B N 1
ATOM 1271 C CA . SER B 1 102 ? 25.96938 9.89554 17.12745 1.000 63.45425 77 SER B CA 1
ATOM 1272 C C . SER B 1 102 ? 26.91225 10.59689 16.15323 1.000 61.69000 77 SER B C 1
ATOM 1273 O O . SER B 1 102 ? 27.71135 9.94870 15.47481 1.000 62.79570 77 SER B O 1
#

Nearest PDB structures (foldseek):
  4fjv-assembly1_B  TM=9.709E-01  e=2.381E-11  Homo sapiens
  8cmr-assembly1_B  TM=9.493E-01  e=2.896E-11  Homo sapiens
  3vdz-assembly2_B  TM=9.537E-01  e=4.575E-11  unclassified
  5v5h-assembly1_B  TM=9.597E-01  e=7.227E-11  synthetic construct
  7k5j-assembly1_N  TM=8.964E-01  e=2.713E-11  Triticum aestivum

Radius of gyration: 16.13 Å; Cα contacts (8 Å, |Δi|>4): 292; chains: 2; bounding box: 30×32×45 Å